Protein AF-A0A2E9TPD7-F1 (afdb_monomer_lite)

Secondary structure (DSSP, 8-state):
-HHHHHHHHHHHHHHHHHHHHHHHHH--SEEEEE-SSTT-EEEEEHHHHHHHHHHHHHHHHHHHHHHHHHHHHH--

pLDDT: mean 80.74, std 9.64, range [50.0, 92.19]

Foldseek 3Di:
DVVVVVVVVVVVVVVLVVVLVCVLVVAQAWDWDDDPDPPDIDTDRSNVVSVVVVVVVVVVVCCVVCDPVNVVVVVD

Radius of gyration: 17.2 Å; chains: 1; bounding box: 40×33×38 Å

Structure (mmCIF, N/CA/C/O backbone):
data_AF-A0A2E9TPD7-F1
#
_entry.id   AF-A0A2E9TPD7-F1
#
loop_
_atom_site.group_PDB
_atom_site.id
_atom_site.type_symbol
_atom_site.label_atom_id
_atom_site.label_alt_id
_atom_site.label_comp_id
_atom_site.label_asym_id
_atom_site.label_entity_id
_atom_site.label_seq_id
_atom_site.pdbx_PDB_ins_code
_atom_site.Cartn_x
_atom_site.Cartn_y
_atom_site.Cartn_z
_atom_site.occupancy
_atom_site.B_iso_or_equiv
_atom_site.auth_seq_id
_atom_site.auth_comp_id
_atom_site.auth_asym_id
_atom_site.auth_atom_id
_atom_site.pdbx_PDB_model_num
ATOM 1 N N . MET A 1 1 ? -15.594 11.123 22.215 1.00 62.22 1 MET A N 1
ATOM 2 C CA . MET A 1 1 ? -14.211 10.814 21.774 1.00 62.22 1 MET A CA 1
ATOM 3 C C . MET A 1 1 ? -14.095 9.622 20.816 1.00 62.22 1 MET A C 1
ATOM 5 O O . MET A 1 1 ? -13.486 9.782 19.769 1.00 62.22 1 MET A O 1
ATOM 9 N N . ARG A 1 2 ? -14.687 8.447 21.097 1.00 72.50 2 ARG A N 1
ATOM 10 C CA . ARG A 1 2 ? -14.521 7.229 20.264 1.00 72.50 2 ARG A CA 1
ATOM 11 C C . ARG A 1 2 ? -14.976 7.364 18.797 1.00 72.50 2 ARG A C 1
ATOM 13 O O . ARG A 1 2 ? -14.317 6.832 17.911 1.00 72.50 2 ARG A O 1
ATOM 20 N N . ASN A 1 3 ? -16.060 8.100 18.535 1.00 80.75 3 ASN A N 1
ATOM 21 C CA . ASN A 1 3 ? -16.542 8.333 17.164 1.00 80.75 3 ASN A CA 1
ATOM 22 C C . ASN A 1 3 ? -15.635 9.293 16.384 1.00 80.75 3 ASN A C 1
ATOM 24 O O . ASN A 1 3 ? -15.378 9.057 15.212 1.00 80.75 3 ASN A O 1
ATOM 28 N N . LEU A 1 4 ? -15.092 10.319 17.049 1.00 88.12 4 LEU A N 1
ATOM 29 C CA . LEU A 1 4 ? -14.158 11.268 16.438 1.00 88.12 4 LEU A CA 1
ATOM 30 C C . LEU A 1 4 ? -12.867 10.560 15.999 1.00 88.12 4 LEU A C 1
ATOM 32 O O . LEU A 1 4 ? -12.420 10.740 14.874 1.00 88.12 4 LEU A O 1
ATOM 36 N N . TYR A 1 5 ? -12.327 9.681 16.852 1.00 85.50 5 TYR A N 1
ATOM 37 C CA . TYR A 1 5 ? -11.162 8.857 16.516 1.00 85.50 5 TYR A CA 1
ATOM 38 C C . TYR A 1 5 ? -11.422 7.955 15.301 1.00 85.50 5 TYR A C 1
ATOM 40 O O . TYR A 1 5 ? -10.613 7.920 14.382 1.00 85.50 5 TYR A O 1
ATOM 48 N N . ARG A 1 6 ? -12.577 7.274 15.246 1.00 83.19 6 ARG A N 1
ATOM 49 C CA . ARG A 1 6 ? -12.945 6.449 14.081 1.00 83.19 6 ARG A CA 1
ATOM 50 C C . ARG A 1 6 ? -13.032 7.267 12.794 1.00 83.19 6 ARG A C 1
ATOM 52 O O . ARG A 1 6 ? -12.519 6.824 11.775 1.00 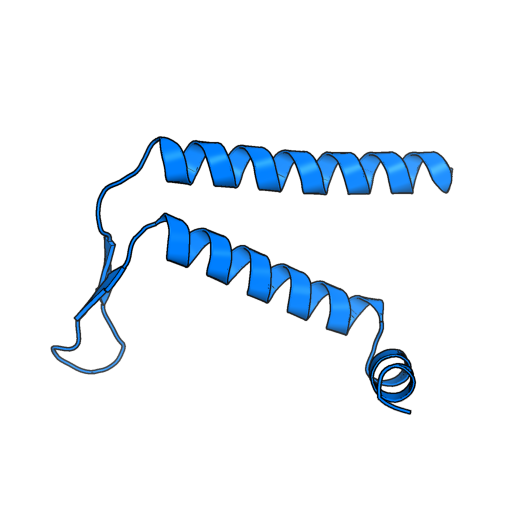83.19 6 ARG A O 1
ATOM 59 N N . ILE A 1 7 ? -13.650 8.448 12.847 1.00 90.94 7 ILE A N 1
ATOM 60 C CA . ILE A 1 7 ? -13.764 9.344 11.688 1.00 90.94 7 ILE A CA 1
ATOM 61 C C . ILE A 1 7 ? -12.374 9.775 11.207 1.00 90.94 7 ILE A C 1
ATOM 63 O O . ILE A 1 7 ? -12.097 9.698 10.014 1.00 90.94 7 ILE A O 1
ATOM 67 N N . LEU A 1 8 ? -11.483 10.161 12.124 1.00 90.31 8 LEU A N 1
ATOM 68 C CA . LEU A 1 8 ? -10.109 10.542 11.786 1.00 90.31 8 LEU A CA 1
ATOM 69 C C . LEU A 1 8 ? -9.324 9.389 11.151 1.00 90.31 8 LEU A C 1
ATOM 71 O O . LEU A 1 8 ? -8.632 9.601 10.161 1.00 90.31 8 LEU A O 1
ATOM 75 N N . VAL A 1 9 ? -9.462 8.167 11.674 1.00 86.12 9 VAL A N 1
ATOM 76 C CA . VAL A 1 9 ? -8.813 6.980 11.095 1.00 86.12 9 VAL A CA 1
ATOM 77 C C . VAL A 1 9 ? -9.335 6.700 9.685 1.00 86.12 9 VAL A C 1
ATOM 79 O O . VAL A 1 9 ? -8.538 6.468 8.782 1.00 86.12 9 VAL A O 1
ATOM 82 N N . ILE A 1 10 ? -10.652 6.766 9.467 1.00 87.38 10 ILE A N 1
ATOM 83 C CA . ILE A 1 10 ? -11.241 6.573 8.132 1.00 87.38 10 ILE A CA 1
ATOM 84 C C . ILE A 1 10 ? -10.724 7.640 7.161 1.00 87.38 10 ILE A C 1
ATOM 86 O O . ILE A 1 10 ? -10.303 7.300 6.059 1.00 87.38 10 ILE A O 1
ATOM 90 N N . LEU A 1 11 ? -10.699 8.910 7.574 1.00 92.19 11 LEU A N 1
ATOM 91 C CA . LEU A 1 11 ? -10.166 10.000 6.753 1.00 92.19 11 LEU A CA 1
ATOM 92 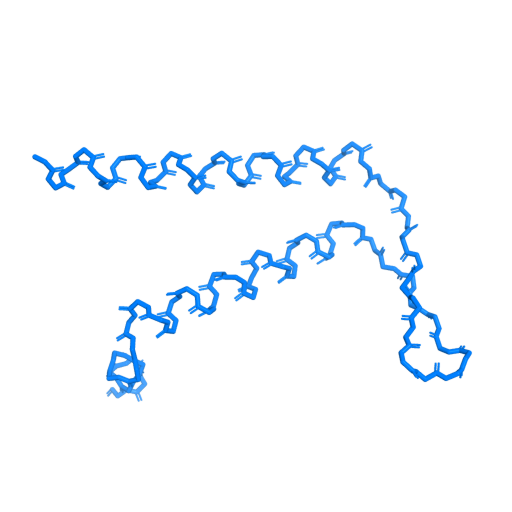C C . LEU A 1 11 ? -8.692 9.788 6.400 1.00 92.19 11 LEU A C 1
ATOM 94 O O . LEU A 1 11 ? -8.313 9.994 5.251 1.00 92.19 11 LEU A O 1
ATOM 98 N N . ALA A 1 12 ? -7.877 9.332 7.353 1.00 89.25 12 ALA A N 1
ATOM 99 C CA . ALA A 1 12 ? -6.476 9.018 7.103 1.00 89.25 12 ALA A CA 1
ATOM 100 C C . ALA A 1 12 ? -6.323 7.888 6.072 1.00 89.25 12 ALA A C 1
ATOM 102 O O . ALA A 1 12 ? -5.550 8.025 5.126 1.00 89.25 12 ALA A O 1
ATOM 103 N N . VAL A 1 13 ? -7.097 6.805 6.201 1.00 86.75 13 VAL A N 1
ATOM 104 C CA . VAL A 1 13 ? -7.078 5.693 5.235 1.00 86.75 13 VAL A CA 1
ATOM 105 C C . VAL A 1 13 ? -7.496 6.171 3.843 1.00 86.75 13 VAL A C 1
ATOM 107 O O . VAL A 1 13 ? -6.815 5.873 2.864 1.00 86.75 13 VAL A O 1
ATOM 110 N N . VAL A 1 14 ? -8.570 6.958 3.745 1.00 89.88 14 VAL A N 1
ATOM 111 C CA . VAL A 1 14 ? -9.043 7.520 2.469 1.00 89.88 14 VAL A CA 1
ATOM 112 C C . VAL A 1 14 ? -7.986 8.427 1.836 1.00 89.88 14 VAL A C 1
ATOM 114 O O . VAL A 1 14 ? -7.737 8.318 0.637 1.00 89.88 14 VAL A O 1
ATOM 117 N N . ALA A 1 15 ? -7.329 9.282 2.623 1.00 91.38 15 ALA A N 1
ATOM 118 C CA . ALA A 1 15 ? -6.276 10.167 2.132 1.00 91.38 15 ALA A CA 1
ATOM 119 C C . ALA A 1 15 ? -5.074 9.384 1.578 1.00 91.38 15 ALA A C 1
ATOM 121 O O . ALA A 1 15 ? -4.585 9.705 0.495 1.00 91.38 15 ALA A O 1
ATOM 122 N N . VAL A 1 16 ? -4.641 8.325 2.273 1.00 89.38 16 VAL A N 1
ATOM 123 C CA . VAL A 1 16 ? -3.568 7.434 1.799 1.00 89.38 16 VAL A CA 1
ATOM 124 C C . VAL A 1 16 ? -3.955 6.769 0.477 1.00 89.38 16 VAL A C 1
ATOM 126 O O . VAL A 1 16 ? -3.154 6.760 -0.456 1.00 89.38 16 VAL A O 1
ATOM 129 N N . PHE A 1 17 ? -5.189 6.271 0.362 1.00 85.88 17 PHE A N 1
ATOM 130 C CA . PHE A 1 17 ? -5.687 5.666 -0.877 1.00 85.88 17 PHE A CA 1
ATOM 131 C C . PHE A 1 17 ? -5.737 6.657 -2.044 1.00 85.88 17 PHE A C 1
ATOM 133 O O . PHE A 1 17 ? -5.298 6.330 -3.146 1.00 85.88 17 PHE A O 1
ATOM 140 N N . LEU A 1 18 ? -6.240 7.872 -1.813 1.00 89.50 18 LEU A N 1
ATOM 141 C CA . LEU A 1 18 ? -6.279 8.932 -2.825 1.00 89.50 18 LEU A CA 1
ATOM 142 C C . LEU A 1 18 ? -4.876 9.309 -3.299 1.00 89.50 18 LEU A C 1
ATOM 144 O O . LEU A 1 18 ? -4.637 9.410 -4.501 1.00 89.50 18 LEU A O 1
ATOM 148 N N . PHE A 1 19 ? -3.944 9.482 -2.363 1.00 89.62 19 PHE A N 1
ATOM 149 C CA . PHE A 1 19 ? -2.562 9.816 -2.682 1.00 89.62 19 PHE A CA 1
ATOM 150 C C . PHE A 1 19 ? -1.891 8.709 -3.503 1.00 89.62 19 PHE A C 1
ATOM 152 O O . PHE A 1 19 ? -1.294 8.985 -4.541 1.00 89.62 19 PHE A O 1
ATOM 159 N N . ALA A 1 20 ? -2.060 7.452 -3.089 1.00 85.19 20 ALA A N 1
ATOM 160 C CA . ALA A 1 20 ? -1.586 6.285 -3.823 1.00 85.19 20 ALA A CA 1
ATOM 161 C C . ALA A 1 20 ? -2.160 6.229 -5.250 1.00 85.19 20 ALA A C 1
ATOM 163 O O . ALA A 1 20 ? -1.419 6.026 -6.210 1.00 85.19 20 ALA A O 1
ATOM 164 N N . PHE A 1 21 ? -3.465 6.463 -5.405 1.00 84.81 21 PHE A N 1
ATOM 165 C CA . PHE A 1 21 ? -4.127 6.471 -6.708 1.00 84.81 21 PHE A CA 1
ATOM 166 C C . PHE A 1 21 ? -3.594 7.574 -7.632 1.00 84.81 21 PHE A C 1
ATOM 168 O O . PHE A 1 21 ? -3.289 7.310 -8.798 1.00 84.81 21 PHE A O 1
ATOM 175 N N . LEU A 1 22 ? -3.451 8.800 -7.119 1.00 87.12 22 LEU A N 1
ATOM 176 C CA . LEU A 1 22 ? -2.897 9.923 -7.880 1.00 87.12 22 LEU A CA 1
ATOM 177 C C . LEU A 1 22 ? -1.444 9.665 -8.278 1.00 87.12 22 LEU A C 1
ATOM 179 O O . LEU A 1 22 ? -1.079 9.899 -9.428 1.00 87.12 22 LEU A O 1
ATOM 183 N N . PHE A 1 23 ? -0.637 9.129 -7.362 1.00 85.62 23 PHE A N 1
ATOM 184 C CA . PHE A 1 23 ? 0.757 8.788 -7.623 1.00 85.62 23 PHE A CA 1
ATOM 185 C C . PHE A 1 23 ? 0.887 7.762 -8.756 1.00 85.62 23 PHE A C 1
ATOM 187 O O . PHE A 1 23 ? 1.630 7.997 -9.705 1.00 85.62 23 PHE A O 1
ATOM 194 N N . VAL A 1 24 ? 0.119 6.671 -8.710 1.00 85.12 24 VAL A N 1
ATOM 195 C CA . VAL A 1 24 ? 0.119 5.638 -9.762 1.00 85.12 24 VAL A CA 1
ATOM 196 C C . VAL A 1 24 ? -0.415 6.180 -11.087 1.00 85.12 24 VAL A C 1
ATOM 198 O O . VAL A 1 24 ? 0.109 5.864 -12.150 1.00 85.12 24 VAL A O 1
ATOM 201 N N . THR A 1 25 ? -1.454 7.013 -11.046 1.00 83.44 25 THR A N 1
ATOM 202 C CA . THR A 1 25 ? -2.044 7.584 -12.266 1.00 83.44 25 THR A CA 1
ATOM 203 C C . THR A 1 25 ? -1.092 8.568 -12.945 1.00 83.44 25 THR A C 1
ATOM 205 O O . THR A 1 25 ? -1.027 8.596 -14.176 1.00 83.44 25 THR A O 1
ATOM 208 N N . SER A 1 26 ? -0.357 9.353 -12.152 1.00 84.88 26 SER A N 1
ATOM 209 C CA . SER A 1 26 ? 0.608 10.344 -12.632 1.00 84.88 26 SER A CA 1
ATOM 210 C C . SER A 1 26 ? 1.926 9.730 -13.095 1.00 84.88 26 SER A C 1
ATOM 212 O O . SER A 1 26 ? 2.623 10.357 -13.885 1.00 84.88 26 SER A O 1
ATOM 214 N N . ASN A 1 27 ? 2.277 8.538 -12.611 1.00 79.50 27 ASN A N 1
ATOM 215 C CA . ASN A 1 27 ? 3.538 7.876 -12.921 1.00 79.50 27 ASN A CA 1
ATOM 216 C C . ASN A 1 27 ? 3.236 6.501 -13.523 1.00 79.50 27 ASN A C 1
ATOM 218 O O . ASN A 1 27 ? 3.045 5.514 -12.811 1.00 79.50 27 A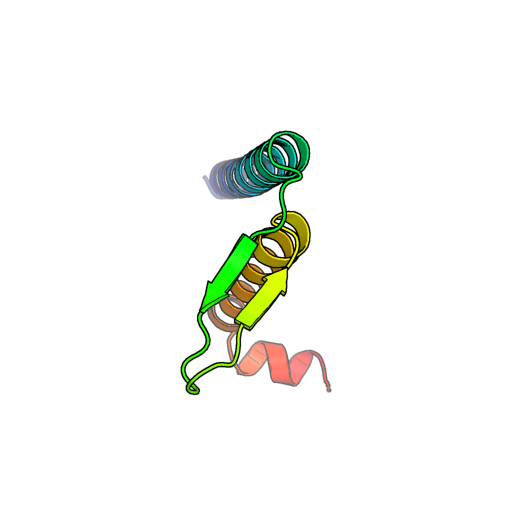SN A O 1
ATOM 222 N N . ARG A 1 28 ? 3.150 6.460 -14.855 1.00 78.44 28 ARG A N 1
ATOM 223 C CA . ARG A 1 28 ? 2.858 5.233 -15.615 1.00 78.44 28 ARG A CA 1
ATOM 224 C C . ARG A 1 28 ? 4.101 4.477 -16.062 1.00 78.44 28 ARG A C 1
ATOM 226 O O . ARG A 1 28 ? 3.966 3.391 -16.620 1.00 78.44 28 ARG A O 1
ATOM 233 N N . ASP A 1 29 ? 5.274 5.046 -15.825 1.00 81.88 29 ASP A N 1
ATOM 234 C CA . ASP A 1 29 ? 6.530 4.439 -16.225 1.00 81.88 29 ASP A CA 1
ATOM 235 C C . ASP A 1 29 ? 6.783 3.142 -15.452 1.00 81.88 29 ASP A C 1
ATOM 237 O O . ASP A 1 29 ? 6.359 2.953 -14.304 1.00 81.88 29 ASP A O 1
ATOM 241 N N . LEU A 1 30 ? 7.460 2.220 -16.129 1.00 82.12 30 LEU A N 1
ATOM 242 C CA . LEU A 1 30 ? 7.911 0.971 -15.539 1.00 82.12 30 LEU A CA 1
ATOM 243 C C . LEU A 1 30 ? 9.119 1.261 -14.652 1.00 82.12 30 LEU A C 1
ATOM 245 O O . LEU A 1 30 ? 10.008 2.027 -15.022 1.00 82.12 30 LEU A O 1
ATOM 249 N N . VAL A 1 31 ? 9.151 0.635 -13.480 1.00 82.12 31 VAL A N 1
ATOM 250 C CA . VAL A 1 31 ? 10.285 0.728 -12.563 1.00 82.12 31 VAL A CA 1
ATOM 251 C C . VAL A 1 31 ? 11.048 -0.583 -12.603 1.00 82.12 31 VAL A C 1
ATOM 253 O O . VAL A 1 31 ? 10.473 -1.646 -12.365 1.00 82.12 31 VAL A O 1
ATOM 256 N N . MET A 1 32 ? 12.348 -0.498 -12.890 1.00 83.88 32 MET A N 1
ATOM 257 C CA . MET A 1 32 ? 13.269 -1.615 -12.706 1.00 83.88 32 MET A CA 1
ATOM 258 C C . MET A 1 32 ? 13.589 -1.769 -11.223 1.00 83.88 32 MET A C 1
ATOM 260 O O . MET A 1 32 ? 14.146 -0.870 -10.592 1.00 83.88 32 MET A O 1
ATOM 264 N N . LEU A 1 33 ? 13.256 -2.933 -10.682 1.00 82.44 33 LEU A N 1
ATOM 265 C CA . LEU A 1 33 ? 13.705 -3.380 -9.374 1.00 82.44 33 LEU A CA 1
ATOM 266 C C . LEU A 1 33 ? 14.980 -4.190 -9.556 1.00 82.44 33 LEU A C 1
ATOM 268 O O . LEU A 1 33 ? 14.992 -5.192 -10.276 1.00 82.44 33 LEU A O 1
ATOM 272 N N . ASP A 1 34 ? 16.036 -3.752 -8.883 1.00 82.94 34 ASP A N 1
ATOM 273 C CA . ASP A 1 34 ? 17.261 -4.525 -8.770 1.00 82.94 34 ASP A CA 1
ATOM 274 C C . ASP A 1 34 ? 17.064 -5.604 -7.702 1.00 82.94 34 ASP A C 1
ATOM 276 O O . ASP A 1 34 ? 16.787 -5.300 -6.536 1.00 82.94 34 ASP A O 1
ATOM 280 N N . MET A 1 35 ? 17.100 -6.873 -8.106 1.00 85.56 35 MET A N 1
ATOM 281 C CA . MET A 1 35 ? 16.891 -7.984 -7.183 1.00 85.56 35 MET A CA 1
ATOM 282 C C . MET A 1 35 ? 18.208 -8.353 -6.496 1.00 85.56 35 MET A C 1
ATOM 284 O O . MET A 1 35 ? 19.297 -8.157 -7.021 1.00 85.56 35 MET A O 1
ATOM 288 N N . LEU A 1 36 ? 18.106 -8.983 -5.324 1.00 83.12 36 LEU A N 1
ATOM 289 C CA . LEU A 1 36 ? 19.255 -9.459 -4.536 1.00 83.12 36 LEU A CA 1
ATOM 290 C C . LEU A 1 36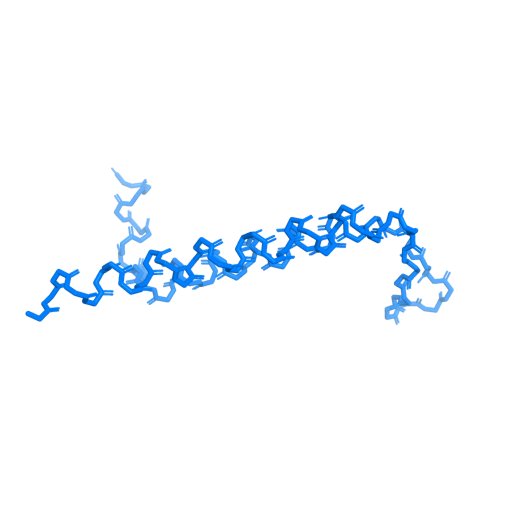 ? 20.160 -10.462 -5.279 1.00 83.12 36 LEU A C 1
ATOM 292 O O . LEU A 1 36 ? 21.290 -10.694 -4.854 1.00 83.12 36 LEU A O 1
ATOM 296 N N . PHE A 1 37 ? 19.668 -11.079 -6.356 1.00 82.88 37 PHE A N 1
ATOM 297 C CA . PHE A 1 37 ? 20.429 -12.019 -7.169 1.00 82.88 37 PHE A CA 1
ATOM 298 C C . PHE A 1 37 ? 21.021 -11.321 -8.389 1.00 82.88 37 PHE A C 1
ATOM 300 O O . PHE A 1 37 ? 20.335 -10.602 -9.111 1.00 82.88 37 PHE A O 1
ATOM 307 N N . TYR A 1 38 ? 22.304 -11.585 -8.626 1.00 71.81 38 TYR A N 1
ATOM 308 C CA . TYR A 1 38 ? 23.079 -10.966 -9.693 1.00 71.81 38 TYR A CA 1
ATOM 309 C C . TYR A 1 38 ? 22.407 -11.149 -11.067 1.00 71.81 38 TYR A C 1
ATOM 311 O O . TYR A 1 38 ? 22.064 -12.270 -11.440 1.00 71.81 38 TYR A O 1
ATOM 319 N N . GLN A 1 39 ? 22.239 -10.039 -11.799 1.00 72.81 39 GLN A N 1
ATOM 320 C CA . GLN A 1 39 ? 21.577 -9.922 -13.114 1.00 72.81 39 GLN A CA 1
ATOM 321 C C . GLN A 1 39 ? 20.067 -10.185 -13.159 1.00 72.81 39 GLN A C 1
ATOM 323 O O . GLN A 1 39 ? 19.488 -10.225 -14.248 1.00 72.81 39 GLN A O 1
ATOM 328 N N . TRP A 1 40 ? 19.397 -10.332 -12.016 1.00 79.94 40 TRP A N 1
ATOM 329 C CA . TRP A 1 40 ? 17.945 -10.418 -12.019 1.00 79.94 40 TRP A CA 1
ATOM 330 C C . TRP A 1 40 ? 17.333 -9.027 -11.850 1.00 79.94 40 TRP A C 1
ATOM 332 O O . TRP A 1 40 ? 17.387 -8.423 -10.783 1.00 79.94 40 TRP A O 1
ATOM 342 N N . HIS A 1 41 ? 16.731 -8.523 -12.922 1.00 78.00 41 HIS A N 1
ATOM 343 C CA . HIS A 1 41 ? 15.974 -7.280 -12.893 1.00 78.00 41 HIS A CA 1
ATOM 344 C C . HIS A 1 41 ? 14.504 -7.557 -13.165 1.00 78.00 41 HIS A C 1
ATOM 346 O O . HIS A 1 41 ? 14.160 -8.383 -14.017 1.00 78.00 41 HIS A O 1
ATOM 352 N N . TRP A 1 42 ? 13.636 -6.869 -12.432 1.00 82.94 42 TRP A N 1
ATOM 353 C CA . TRP A 1 42 ? 12.196 -7.012 -12.588 1.00 82.94 42 TRP A CA 1
ATOM 354 C C . TRP A 1 42 ? 11.573 -5.668 -12.929 1.00 82.94 42 TRP A C 1
ATOM 356 O O . TRP A 1 42 ? 11.589 -4.745 -12.119 1.00 82.94 42 TRP A O 1
ATOM 366 N N . GLU A 1 43 ? 11.040 -5.557 -14.144 1.00 85.06 43 GLU A N 1
ATOM 367 C CA . GLU A 1 43 ? 10.268 -4.395 -14.569 1.00 85.06 43 GLU A CA 1
ATOM 368 C C . GLU A 1 43 ? 8.832 -4.547 -14.091 1.00 85.06 43 GLU A C 1
ATOM 370 O O . GLU A 1 43 ? 8.101 -5.450 -14.507 1.00 85.06 43 GLU A O 1
ATOM 375 N N . VAL A 1 44 ? 8.429 -3.664 -13.185 1.00 82.88 44 VAL A N 1
ATOM 376 C CA . VAL A 1 44 ? 7.103 -3.704 -12.581 1.00 82.88 44 VAL A CA 1
ATOM 377 C C . VAL A 1 44 ? 6.479 -2.319 -12.668 1.00 82.88 44 VAL A C 1
ATOM 379 O O . VAL A 1 44 ? 7.137 -1.297 -12.478 1.00 82.88 44 VAL A O 1
ATOM 382 N N . SER A 1 45 ? 5.179 -2.271 -12.957 1.00 87.00 45 SER A N 1
ATOM 383 C CA . SER A 1 45 ? 4.431 -1.017 -12.907 1.00 87.00 45 SER A CA 1
ATOM 384 C C . SER A 1 45 ? 4.394 -0.475 -11.476 1.00 87.00 45 SER A C 1
ATOM 386 O O . SER A 1 45 ? 4.122 -1.216 -10.527 1.00 87.00 45 SER A O 1
ATOM 388 N N . LEU A 1 46 ? 4.558 0.8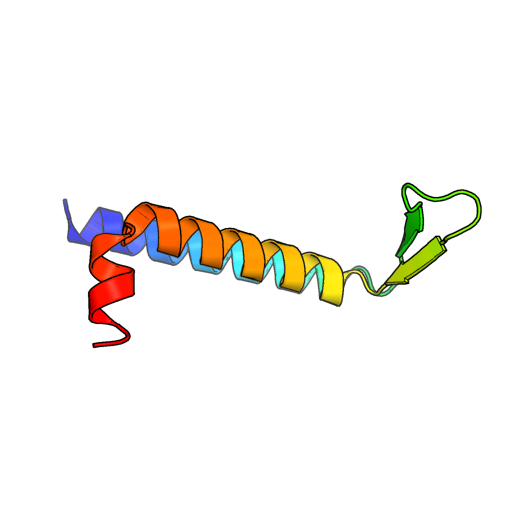41 -11.328 1.00 84.50 46 LEU A N 1
ATOM 389 C CA . LEU A 1 46 ? 4.365 1.543 -10.055 1.00 84.50 46 LEU A CA 1
ATOM 390 C C . LEU A 1 46 ? 3.015 1.228 -9.402 1.00 84.50 46 LEU A C 1
ATOM 392 O O . LEU A 1 46 ? 2.934 1.128 -8.179 1.00 84.50 46 LEU A O 1
ATOM 396 N N . GLY A 1 47 ? 1.972 0.994 -10.204 1.00 84.38 47 GLY A N 1
ATOM 397 C CA . GLY A 1 47 ? 0.665 0.576 -9.703 1.00 84.38 47 GLY A CA 1
ATOM 398 C C . GLY A 1 47 ? 0.714 -0.721 -8.910 1.00 84.38 47 GLY A C 1
ATOM 399 O O . GLY A 1 47 ? 0.169 -0.797 -7.811 1.00 84.38 47 GLY A O 1
ATOM 400 N N . VAL A 1 48 ? 1.422 -1.720 -9.432 1.00 84.25 48 VAL A N 1
ATOM 401 C CA . VAL A 1 48 ? 1.563 -3.024 -8.776 1.00 84.25 48 VAL A CA 1
ATOM 402 C C . VAL A 1 48 ? 2.351 -2.885 -7.475 1.00 84.25 48 VAL A C 1
ATOM 404 O O . VAL A 1 48 ? 1.955 -3.467 -6.467 1.00 84.25 48 VAL A O 1
ATOM 407 N N . LEU A 1 49 ? 3.410 -2.070 -7.458 1.00 86.62 49 LEU A N 1
ATOM 408 C CA . LEU A 1 49 ? 4.199 -1.829 -6.247 1.00 86.62 49 LEU A CA 1
ATOM 409 C C . LEU A 1 49 ? 3.385 -1.140 -5.154 1.00 86.62 49 LEU A C 1
ATOM 411 O O . LEU A 1 49 ? 3.383 -1.588 -4.008 1.00 86.62 49 LEU A O 1
ATOM 415 N N . VAL A 1 50 ? 2.654 -0.087 -5.508 1.00 86.69 50 VAL A N 1
ATOM 416 C CA . VAL A 1 50 ? 1.821 0.657 -4.559 1.00 86.69 50 VAL A CA 1
ATOM 417 C C . VAL A 1 50 ? 0.700 -0.222 -4.007 1.00 86.69 50 VAL A C 1
ATOM 419 O O . VAL A 1 50 ? 0.509 -0.270 -2.792 1.00 86.69 50 VAL A O 1
ATOM 422 N N . ILE A 1 51 ? -0.001 -0.971 -4.865 1.00 85.19 51 ILE A N 1
ATOM 423 C CA . ILE A 1 51 ? -1.031 -1.924 -4.426 1.00 85.19 51 ILE A CA 1
ATOM 424 C C . ILE A 1 51 ? -0.414 -2.997 -3.522 1.00 85.19 51 ILE A C 1
ATOM 426 O O . ILE A 1 51 ? -0.993 -3.319 -2.486 1.00 85.19 51 ILE A O 1
ATOM 430 N N . GLY A 1 52 ? 0.769 -3.512 -3.868 1.00 86.62 52 GLY A N 1
ATOM 431 C CA . GLY A 1 52 ? 1.493 -4.492 -3.061 1.00 86.62 52 GLY A CA 1
ATOM 432 C C . GLY A 1 52 ? 1.820 -3.968 -1.663 1.00 86.62 52 GLY A C 1
ATOM 433 O O . GLY A 1 52 ? 1.500 -4.623 -0.671 1.00 86.62 52 GLY A O 1
ATOM 434 N N . VAL A 1 53 ? 2.378 -2.759 -1.561 1.00 88.19 53 VAL A N 1
ATOM 435 C CA . VAL A 1 53 ? 2.683 -2.119 -0.271 1.00 88.19 53 VAL A CA 1
ATOM 436 C C . VAL A 1 53 ? 1.412 -1.882 0.546 1.00 88.19 53 VAL A C 1
ATOM 438 O O . VAL A 1 53 ? 1.400 -2.177 1.741 1.00 88.19 53 VAL A O 1
ATOM 441 N N . LEU A 1 54 ? 0.329 -1.406 -0.076 1.00 87.12 54 LEU A N 1
ATOM 442 C CA . LEU A 1 54 ? -0.953 -1.201 0.608 1.00 87.12 54 LEU A CA 1
ATOM 443 C C . LEU A 1 54 ? -1.546 -2.519 1.118 1.00 87.12 54 LEU A C 1
ATOM 445 O O . LEU A 1 54 ? -2.002 -2.580 2.260 1.00 87.12 54 LEU A O 1
ATOM 449 N N . ALA A 1 55 ? -1.517 -3.575 0.304 1.00 86.06 55 ALA A N 1
ATOM 450 C CA . ALA A 1 55 ? -2.018 -4.891 0.681 1.00 86.06 55 ALA A CA 1
ATOM 451 C C . ALA A 1 55 ? -1.211 -5.490 1.843 1.00 86.06 55 ALA A C 1
ATOM 453 O O . ALA A 1 55 ? -1.800 -5.965 2.815 1.00 86.06 55 ALA A O 1
ATOM 454 N N . ILE A 1 56 ? 0.123 -5.412 1.785 1.00 89.38 56 ILE A N 1
ATOM 455 C CA . ILE A 1 56 ? 1.012 -5.880 2.858 1.00 89.38 56 ILE A CA 1
ATOM 456 C C . ILE A 1 56 ? 0.789 -5.058 4.130 1.00 89.38 56 ILE A C 1
ATOM 458 O O . ILE A 1 56 ? 0.620 -5.627 5.207 1.00 89.38 56 ILE A O 1
ATOM 462 N N . GLY A 1 57 ? 0.744 -3.729 4.019 1.00 86.62 57 GLY A N 1
ATOM 463 C CA . GLY A 1 57 ? 0.512 -2.838 5.154 1.00 86.62 57 GLY A CA 1
ATOM 464 C C . GLY A 1 57 ? -0.836 -3.092 5.827 1.00 86.62 57 GLY A C 1
ATOM 465 O O . GLY A 1 57 ? -0.901 -3.189 7.053 1.00 86.62 57 GLY A O 1
ATOM 466 N N . LEU A 1 58 ? -1.900 -3.279 5.040 1.00 84.19 58 LEU A N 1
ATOM 467 C CA . LEU A 1 58 ? -3.219 -3.642 5.556 1.00 84.19 58 LEU A CA 1
ATOM 468 C C . LEU A 1 58 ? -3.189 -5.016 6.229 1.00 84.19 58 LEU A C 1
ATOM 470 O O . LEU A 1 58 ? -3.699 -5.154 7.336 1.00 84.19 58 LEU A O 1
ATOM 474 N N . PHE A 1 59 ? -2.578 -6.018 5.598 1.00 85.44 59 PHE A N 1
ATOM 475 C CA . PHE A 1 59 ? -2.469 -7.364 6.156 1.00 85.44 59 PHE A CA 1
ATOM 476 C C . PHE A 1 59 ? -1.728 -7.368 7.499 1.00 85.44 59 PHE A C 1
ATOM 478 O O . PHE A 1 59 ? -2.225 -7.922 8.479 1.00 85.44 59 PHE A O 1
ATOM 485 N N . LEU A 1 60 ? -0.584 -6.684 7.580 1.00 86.50 60 LEU A N 1
ATOM 486 C CA . LEU A 1 60 ? 0.171 -6.522 8.823 1.00 86.50 60 LEU A CA 1
ATOM 487 C C . LEU A 1 60 ? -0.623 -5.738 9.874 1.00 86.50 60 LEU A C 1
ATOM 489 O O . LEU A 1 60 ? -0.637 -6.124 11.041 1.00 86.50 60 LEU A O 1
ATOM 493 N N . GLY A 1 61 ? -1.322 -4.676 9.469 1.00 83.94 61 GLY A N 1
ATOM 494 C CA . GLY A 1 61 ? -2.195 -3.903 10.352 1.00 83.94 61 GLY A CA 1
ATOM 495 C C . GLY A 1 61 ? -3.351 -4.734 10.913 1.00 83.94 61 GLY A C 1
ATOM 496 O O . GLY A 1 61 ? -3.652 -4.647 12.104 1.00 83.94 61 GLY A O 1
ATOM 497 N N . LEU A 1 62 ? -3.959 -5.592 10.090 1.00 81.81 62 LEU A N 1
ATOM 498 C CA . LEU A 1 62 ? -4.989 -6.540 10.512 1.00 81.81 62 LEU A CA 1
ATOM 499 C C . LEU A 1 62 ? -4.416 -7.582 11.475 1.00 81.81 62 LEU A C 1
ATOM 501 O O . LEU A 1 62 ? -5.008 -7.811 12.526 1.00 81.81 62 LEU A O 1
ATOM 505 N N . LEU A 1 63 ? -3.250 -8.162 11.177 1.00 83.56 63 LEU A N 1
ATOM 506 C CA . LEU A 1 63 ? -2.579 -9.100 12.082 1.00 83.56 63 LEU A CA 1
ATOM 507 C C . LEU A 1 63 ? -2.251 -8.460 13.438 1.00 83.56 63 LEU A C 1
ATOM 509 O O . LEU A 1 63 ? -2.485 -9.079 14.477 1.00 83.56 63 LEU A O 1
ATOM 513 N N . ALA A 1 64 ? -1.755 -7.222 13.438 1.00 80.88 64 ALA A N 1
ATOM 514 C CA . ALA A 1 64 ? -1.430 -6.486 14.655 1.00 80.88 64 ALA A CA 1
ATOM 515 C C . ALA A 1 64 ? -2.683 -6.094 15.459 1.00 80.88 64 ALA A C 1
ATOM 517 O O . ALA A 1 64 ? -2.679 -6.191 16.685 1.00 80.88 64 ALA A O 1
ATOM 518 N N . GLY A 1 65 ? -3.757 -5.669 14.785 1.00 73.94 65 GLY A N 1
ATOM 519 C CA . GLY A 1 65 ? -4.990 -5.205 15.429 1.00 73.94 65 GLY A CA 1
ATOM 520 C C . GLY A 1 65 ? -5.922 -6.324 15.904 1.00 73.94 65 GLY A C 1
ATOM 521 O O . GLY A 1 65 ? -6.545 -6.198 16.956 1.00 73.94 65 GLY A O 1
ATOM 522 N N . ILE A 1 66 ? -6.023 -7.421 15.150 1.00 68.25 66 ILE A N 1
ATOM 523 C CA . ILE A 1 66 ? -6.874 -8.581 15.469 1.00 68.25 66 ILE A CA 1
ATOM 524 C C . ILE A 1 66 ? -6.136 -9.556 16.406 1.00 68.25 66 ILE A C 1
ATOM 526 O O . ILE A 1 66 ? -6.756 -10.245 17.225 1.00 68.25 66 ILE A O 1
ATOM 530 N N . GLY A 1 67 ? -4.804 -9.612 16.308 1.00 67.12 67 GLY A N 1
ATOM 531 C CA . GLY A 1 67 ? -3.965 -10.583 17.003 1.00 67.12 67 GLY A CA 1
ATOM 532 C C . GLY A 1 67 ? -4.192 -12.029 16.533 1.00 67.12 67 GLY A C 1
ATOM 533 O O . GLY A 1 67 ? -5.190 -12.372 15.897 1.00 67.12 67 GLY A O 1
ATOM 534 N N . LEU A 1 68 ? -3.283 -12.936 16.912 1.00 59.59 68 LEU A N 1
ATOM 535 C CA . LEU A 1 68 ? -3.365 -14.382 16.616 1.00 59.59 68 LEU A CA 1
ATOM 536 C C . LEU A 1 68 ? -4.686 -15.037 17.075 1.00 59.59 68 LEU A C 1
ATOM 538 O O . LEU A 1 68 ? -5.102 -16.055 16.522 1.00 59.59 68 LEU A O 1
ATOM 542 N N . ARG A 1 69 ? -5.351 -14.460 18.086 1.00 60.25 69 ARG A N 1
ATOM 543 C CA . ARG A 1 69 ? -6.623 -14.963 18.628 1.00 60.25 69 ARG A CA 1
ATOM 544 C C . ARG A 1 69 ? -7.812 -14.692 17.708 1.00 60.25 69 ARG A C 1
ATOM 546 O O . ARG A 1 69 ? -8.621 -15.596 17.529 1.00 60.25 69 ARG A O 1
ATOM 553 N N . GLY A 1 70 ? -7.918 -13.507 17.108 1.00 60.56 70 GLY A N 1
ATOM 554 C CA . GLY A 1 70 ? -9.019 -13.231 16.184 1.00 60.56 70 GLY A CA 1
ATOM 555 C C . GLY A 1 70 ? -8.835 -13.903 14.818 1.00 60.56 70 GLY A C 1
ATOM 556 O O . GLY A 1 70 ? -9.826 -14.246 14.186 1.00 60.56 70 GLY A O 1
ATOM 557 N N . LEU A 1 71 ? -7.594 -14.209 14.410 1.00 62.94 71 LEU A N 1
ATOM 558 C CA . LEU A 1 71 ? -7.338 -15.009 13.205 1.00 62.94 71 LEU A CA 1
ATOM 559 C C . LEU A 1 71 ? -7.839 -16.457 13.364 1.00 62.94 71 LEU A C 1
ATOM 561 O O . LEU A 1 71 ? -8.516 -16.965 12.478 1.00 62.94 71 LEU A O 1
ATOM 565 N N . LYS A 1 72 ? -7.594 -17.104 14.518 1.00 57.88 72 LYS A N 1
ATOM 566 C CA . LYS A 1 72 ? -8.144 -18.446 14.814 1.00 57.88 72 LYS A CA 1
ATOM 567 C C . LYS A 1 72 ? -9.676 -18.485 14.806 1.00 57.88 72 LYS A C 1
ATOM 569 O O . LYS A 1 72 ? -10.240 -19.502 14.437 1.00 57.88 72 LYS A O 1
ATOM 574 N N . SER A 1 73 ? -10.331 -17.391 15.192 1.00 56.47 73 SER A N 1
ATOM 575 C CA . SER A 1 73 ? -11.795 -17.265 15.179 1.00 56.47 73 SER A CA 1
ATOM 576 C C . SER A 1 73 ? -12.389 -17.068 13.780 1.00 56.47 73 SER A C 1
ATOM 578 O O . SER A 1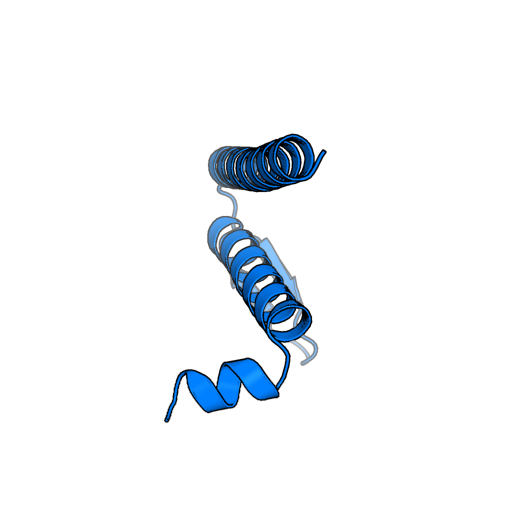 73 ? -13.592 -17.222 13.626 1.00 56.47 73 SER A O 1
ATOM 580 N N . LEU A 1 74 ? -11.586 -16.678 12.787 1.00 60.28 74 LEU A N 1
ATOM 581 C CA . LEU A 1 74 ? -12.024 -16.464 11.401 1.00 60.28 74 LEU A CA 1
ATOM 582 C C . LEU A 1 74 ? -11.997 -17.756 10.569 1.00 60.28 74 LEU A C 1
ATOM 584 O O . LEU A 1 74 ? -12.645 -17.833 9.531 1.00 60.28 74 LEU A O 1
ATOM 588 N N . PHE A 1 75 ? -11.232 -18.750 11.028 1.00 64.94 75 PHE A N 1
ATOM 589 C CA . PHE A 1 75 ? -11.068 -20.063 10.398 1.00 64.94 75 PHE A CA 1
ATOM 590 C C . PHE A 1 75 ? -11.673 -21.213 11.225 1.00 64.94 75 PHE A C 1
ATOM 592 O O . PHE A 1 75 ? -11.416 -22.377 10.921 1.00 64.94 75 PHE A O 1
ATOM 599 N N . SER A 1 76 ? -12.441 -20.892 12.269 1.00 50.00 76 SER A N 1
ATOM 600 C CA . SER A 1 76 ? -13.224 -21.834 13.079 1.00 50.00 76 SER A CA 1
ATOM 601 C C . SER A 1 76 ? -14.706 -21.564 12.902 1.00 50.00 76 SER A C 1
ATOM 603 O O . SER A 1 76 ? -15.461 -22.531 13.135 1.00 50.00 76 SER A O 1
#

Sequence (76 aa):
MRNLYRILVILAVVAVFLFAFLFVTSNRDLVMLDMLFYQWHWEVSLGVLVIGVLAIGLFLGLLAGIGLRGLKSLFS